Protein AF-A0A2W1BWD1-F1 (afdb_monomer_lite)

Secondary structure (DSSP, 8-state):
--------S--TT---SS---GGGHHHHHHHHHHHHHHHHHHHHHHHHHHHSEETTTTEEPSSSEEEEE-TTS-EEEEETTTTTS-TT-------------PPPPP-

Sequence (107 aa):
MPYQRKIPDNSKVRRQLFPQDSTEKQANKDNMTNVLQELIANDRQRSIENWNFDTVKEIPVKGDWEWSKTDEGKWIGINSKKSNEQENEKTPVQLYSKVHVGMPSFT

Radius of gyration: 25.42 Å; chains: 1; bounding box: 41×59×70 Å

InterPro domains:
  IPR003175 Cyclin-dependent kinase inhibitor domain [PF02234] (28-69)
  IPR044898 Cyclin-dependent kinase inhibitor domain superfamily [G3DSA:4.10.365.10] (9-95)

pLDDT: mean 72.87, std 18.37, range [36.31, 92.94]

Structure (mmCIF, N/CA/C/O backbone):
data_AF-A0A2W1BWD1-F1
#
_entry.id   AF-A0A2W1BWD1-F1
#
loop_
_atom_site.group_PDB
_atom_site.id
_atom_site.type_symbol
_atom_site.label_atom_id
_atom_site.label_alt_id
_atom_site.label_comp_id
_atom_site.label_asym_id
_atom_site.label_entity_id
_atom_site.label_seq_id
_atom_site.pdbx_PDB_ins_code
_atom_site.Cartn_x
_atom_site.Cartn_y
_atom_site.Cartn_z
_atom_site.occupancy
_atom_site.B_iso_or_equiv
_atom_site.auth_seq_id
_atom_site.auth_comp_id
_atom_site.auth_asym_id
_atom_site.auth_atom_id
_atom_site.pdbx_PDB_model_num
ATOM 1 N N . MET A 1 1 ? -8.571 16.000 -38.750 1.00 54.12 1 MET A N 1
ATOM 2 C CA . MET A 1 1 ? -7.268 15.300 -38.797 1.00 54.12 1 MET A CA 1
ATOM 3 C C . MET A 1 1 ? -6.558 15.514 -37.464 1.00 54.12 1 MET A C 1
ATOM 5 O O . MET A 1 1 ? -6.242 16.662 -37.172 1.00 54.12 1 MET A O 1
ATOM 9 N N . PRO A 1 2 ? -6.382 14.493 -36.607 1.00 61.94 2 PRO A N 1
ATOM 10 C CA . PRO A 1 2 ? -5.679 14.669 -35.338 1.00 61.94 2 PRO A CA 1
ATOM 11 C C . PRO A 1 2 ? -4.169 14.814 -35.579 1.00 61.94 2 PRO A C 1
ATOM 13 O O . PRO A 1 2 ? -3.552 13.985 -36.245 1.00 61.94 2 PRO A O 1
ATOM 16 N N . TYR A 1 3 ? -3.570 15.878 -35.043 1.00 62.50 3 TYR A N 1
ATOM 17 C CA . TYR A 1 3 ? -2.122 16.088 -35.067 1.00 62.50 3 TYR A CA 1
ATOM 18 C C . TYR A 1 3 ? -1.435 15.073 -34.144 1.00 62.50 3 TYR A C 1
ATOM 20 O O . TYR A 1 3 ? -1.544 15.160 -32.923 1.00 62.50 3 TYR A O 1
ATOM 28 N N . GLN A 1 4 ? -0.689 14.128 -34.714 1.00 66.25 4 GLN A N 1
ATOM 29 C CA . GLN A 1 4 ? 0.235 13.295 -33.948 1.00 66.25 4 GLN A CA 1
ATOM 30 C C . GLN A 1 4 ? 1.575 14.028 -33.816 1.00 66.25 4 GLN A C 1
ATOM 32 O O . GLN A 1 4 ? 2.274 14.245 -34.808 1.00 66.25 4 GLN A O 1
ATOM 37 N N . ARG A 1 5 ? 1.959 14.413 -32.590 1.00 64.75 5 ARG A N 1
ATOM 38 C CA . ARG A 1 5 ? 3.329 14.873 -32.319 1.00 64.75 5 ARG A CA 1
ATOM 39 C C . ARG A 1 5 ? 4.282 13.698 -32.537 1.00 64.75 5 ARG A C 1
ATOM 41 O O . ARG A 1 5 ? 4.329 12.786 -31.716 1.00 64.75 5 ARG A O 1
ATOM 48 N N . LYS A 1 6 ? 5.055 13.736 -33.623 1.00 67.88 6 LYS A N 1
ATOM 49 C CA . LYS A 1 6 ? 6.198 12.839 -33.814 1.00 67.88 6 LYS A CA 1
ATOM 50 C C . LYS A 1 6 ? 7.286 13.267 -32.834 1.00 67.88 6 LYS A C 1
ATOM 52 O O . LYS A 1 6 ? 7.898 14.319 -33.006 1.00 67.88 6 LYS A O 1
ATOM 57 N N . ILE A 1 7 ? 7.457 12.504 -31.759 1.00 67.69 7 ILE A N 1
ATOM 58 C CA . ILE A 1 7 ? 8.560 12.718 -30.823 1.00 67.69 7 ILE A CA 1
ATOM 59 C C . ILE A 1 7 ? 9.849 12.362 -31.580 1.00 67.69 7 ILE A C 1
ATOM 61 O O . ILE A 1 7 ? 9.913 11.261 -32.119 1.00 67.69 7 ILE A O 1
ATOM 65 N N . PRO A 1 8 ? 10.848 13.257 -31.660 1.00 69.50 8 PRO A N 1
ATOM 66 C CA . PRO A 1 8 ? 12.109 12.951 -32.324 1.00 69.50 8 PRO A CA 1
ATOM 67 C C . PRO A 1 8 ? 12.827 11.806 -31.604 1.00 69.50 8 PRO A C 1
ATOM 69 O O . PRO A 1 8 ? 12.950 11.840 -30.376 1.00 69.50 8 PRO A O 1
ATOM 72 N N . ASP A 1 9 ? 13.343 10.837 -32.360 1.00 67.50 9 ASP A N 1
ATOM 73 C CA . ASP A 1 9 ? 14.019 9.652 -31.809 1.00 67.50 9 ASP A CA 1
ATOM 74 C C . ASP A 1 9 ? 15.275 10.001 -30.992 1.00 67.50 9 ASP A C 1
ATOM 76 O O . ASP A 1 9 ? 15.675 9.252 -30.106 1.00 67.50 9 ASP A O 1
ATOM 80 N N . ASN A 1 10 ? 15.868 11.176 -31.229 1.00 68.50 10 ASN A N 1
ATOM 81 C CA . ASN A 1 10 ? 17.138 11.597 -30.639 1.00 68.50 10 ASN A CA 1
ATOM 82 C C . ASN A 1 10 ? 16.969 12.745 -29.622 1.00 68.50 10 ASN A C 1
ATOM 84 O O . ASN A 1 10 ? 17.497 13.848 -29.780 1.00 68.50 10 ASN A O 1
ATOM 88 N N . SER A 1 11 ? 16.164 12.512 -28.582 1.00 75.06 11 SER A N 1
ATOM 89 C CA . SER A 1 11 ? 15.988 13.474 -27.487 1.00 75.06 11 SER A CA 1
ATOM 90 C C . SER A 1 11 ? 17.168 13.409 -26.517 1.00 75.06 11 SER A C 1
ATOM 92 O O . SER A 1 11 ? 17.374 12.389 -25.864 1.00 75.06 11 SER A O 1
ATOM 94 N N . LYS A 1 12 ? 17.882 14.533 -26.332 1.00 75.56 12 LYS A N 1
ATOM 95 C CA . LYS A 1 12 ? 18.996 14.670 -25.365 1.00 75.56 12 LYS A CA 1
ATOM 96 C C . LYS A 1 12 ? 18.629 14.272 -23.925 1.00 75.56 12 LYS A C 1
ATOM 98 O O . LYS A 1 12 ? 19.518 14.016 -23.118 1.00 75.56 12 LYS A O 1
ATOM 103 N N . VAL A 1 13 ? 17.335 14.244 -23.599 1.00 80.69 13 VAL A N 1
ATOM 104 C CA . VAL A 1 13 ? 16.814 13.982 -22.249 1.00 80.69 13 VAL A CA 1
ATOM 105 C C . VAL A 1 13 ? 16.351 12.528 -22.080 1.00 80.69 13 VAL A C 1
ATOM 107 O O . VAL A 1 13 ? 16.328 12.016 -20.965 1.00 80.69 13 VAL A O 1
ATOM 110 N N . ARG A 1 14 ? 16.020 11.820 -23.168 1.00 79.25 14 ARG A N 1
ATOM 111 C CA . ARG A 1 14 ? 15.596 10.411 -23.123 1.00 79.25 14 ARG A CA 1
ATOM 112 C C . ARG A 1 14 ? 16.807 9.486 -23.190 1.00 79.25 14 ARG A C 1
ATOM 114 O O . ARG A 1 14 ? 17.100 8.911 -24.231 1.00 79.25 14 ARG A O 1
ATOM 121 N N . ARG A 1 15 ? 17.502 9.339 -22.064 1.00 79.12 15 ARG A N 1
ATOM 122 C CA . ARG A 1 15 ? 18.641 8.423 -21.929 1.00 79.12 15 ARG A CA 1
ATOM 123 C C . ARG A 1 15 ? 18.488 7.526 -20.708 1.00 79.12 15 ARG A C 1
ATOM 125 O O . ARG A 1 15 ? 18.067 7.984 -19.649 1.00 79.12 15 ARG A O 1
ATOM 132 N N . GLN A 1 16 ? 18.862 6.261 -20.854 1.00 79.88 16 GLN A N 1
ATOM 133 C CA . GLN A 1 16 ? 19.048 5.358 -19.724 1.00 79.88 16 GLN A CA 1
ATOM 134 C C . GLN A 1 16 ? 20.358 5.741 -19.025 1.00 79.88 16 GLN A C 1
ATOM 136 O O . GLN A 1 16 ? 21.408 5.762 -19.660 1.00 79.88 16 GLN A O 1
ATOM 141 N N . LEU A 1 17 ? 20.289 6.094 -17.738 1.00 85.38 17 LEU A N 1
ATOM 142 C CA . LEU A 1 17 ? 21.469 6.527 -16.976 1.00 85.38 17 LEU A CA 1
ATOM 143 C C . LEU A 1 17 ? 22.391 5.356 -16.616 1.00 85.38 17 LEU A C 1
ATOM 145 O O . LEU A 1 17 ? 23.603 5.527 -16.577 1.00 85.38 17 LEU A O 1
ATOM 149 N N . PHE A 1 18 ? 21.810 4.174 -16.402 1.00 84.00 18 PHE A N 1
ATOM 150 C CA . PHE A 1 18 ? 22.523 2.953 -16.035 1.00 84.00 18 PHE A CA 1
ATOM 151 C C . PHE A 1 18 ? 22.161 1.849 -17.032 1.00 84.00 18 PHE A C 1
ATOM 153 O O . PHE A 1 18 ? 21.030 1.354 -16.976 1.00 84.00 18 PHE A O 1
ATOM 16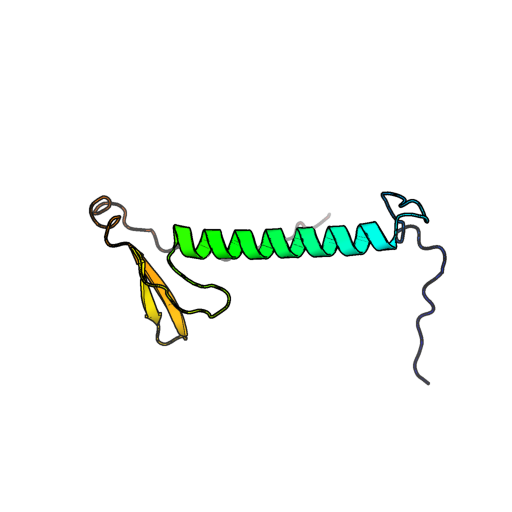0 N N . PRO A 1 19 ? 23.044 1.522 -17.995 1.00 77.75 19 PRO A N 1
ATOM 161 C CA . PRO A 1 19 ? 22.806 0.466 -18.975 1.00 77.75 19 PRO A CA 1
ATOM 162 C C . PRO A 1 19 ? 22.519 -0.869 -18.282 1.00 77.75 19 PRO A C 1
ATOM 164 O O . PRO A 1 19 ? 23.136 -1.180 -17.270 1.00 77.75 19 PRO A O 1
ATOM 167 N N . GLN A 1 20 ? 21.581 -1.645 -18.824 1.00 75.31 20 GLN A N 1
ATOM 168 C CA . GLN A 1 20 ? 21.342 -3.018 -18.377 1.00 75.31 20 GLN A CA 1
ATOM 169 C C . GLN A 1 20 ? 21.780 -3.995 -19.457 1.00 75.31 20 GLN A C 1
ATOM 171 O O . GLN A 1 20 ? 21.390 -3.841 -20.623 1.00 75.31 20 GLN A O 1
ATOM 176 N N . ASP A 1 21 ? 22.529 -5.017 -19.053 1.00 76.88 21 ASP A N 1
ATOM 177 C CA . ASP A 1 21 ? 22.955 -6.086 -19.943 1.00 76.88 21 ASP A CA 1
ATOM 178 C C . ASP A 1 21 ? 21.745 -6.865 -20.468 1.00 76.88 21 ASP A C 1
ATOM 180 O O . ASP A 1 21 ? 20.782 -7.166 -19.756 1.00 76.88 21 ASP A O 1
ATOM 184 N N . SER A 1 22 ? 21.752 -7.133 -21.776 1.00 65.31 22 SER A N 1
ATOM 185 C CA . SER A 1 22 ? 20.581 -7.663 -22.490 1.00 65.31 22 SER A CA 1
ATOM 186 C C . SER A 1 22 ? 20.136 -9.045 -22.004 1.00 65.31 22 SER A C 1
ATOM 188 O O . SER A 1 22 ? 18.945 -9.348 -22.055 1.00 65.31 22 SER A O 1
ATOM 190 N N . THR A 1 23 ? 21.072 -9.829 -21.473 1.00 65.50 23 THR A N 1
ATOM 191 C CA . THR A 1 23 ? 20.877 -11.159 -20.889 1.00 65.50 23 THR A CA 1
ATOM 192 C C . THR A 1 23 ? 20.107 -11.136 -19.568 1.00 65.50 23 THR A C 1
ATOM 194 O O . THR A 1 23 ? 19.502 -12.140 -19.211 1.00 65.50 23 THR A O 1
ATOM 197 N N . GLU A 1 24 ? 20.053 -9.997 -18.871 1.00 65.25 24 GLU A N 1
ATOM 198 C CA . GLU A 1 24 ? 19.472 -9.895 -17.525 1.00 65.25 24 GLU A CA 1
ATOM 199 C C . GLU A 1 24 ? 18.181 -9.070 -17.473 1.00 65.25 24 GLU A C 1
ATOM 201 O O . GLU A 1 24 ? 17.586 -8.906 -16.412 1.00 65.25 24 GLU A O 1
ATOM 206 N N . LYS A 1 25 ? 17.706 -8.534 -18.604 1.00 68.69 25 LYS A N 1
ATOM 207 C CA . LYS A 1 25 ? 16.577 -7.584 -18.619 1.00 68.69 25 LYS A CA 1
ATOM 208 C C . LYS A 1 25 ? 15.289 -8.140 -18.017 1.00 68.69 25 LYS A C 1
ATOM 210 O O . LYS A 1 25 ? 14.550 -7.384 -17.393 1.00 68.69 25 LYS A O 1
ATOM 215 N N . GLN A 1 26 ? 14.989 -9.420 -18.238 1.00 69.94 26 GLN A N 1
ATOM 216 C CA . GLN A 1 26 ? 13.773 -10.030 -17.697 1.00 69.94 26 GLN A CA 1
ATOM 217 C C . GLN A 1 26 ? 13.938 -10.359 -16.209 1.00 69.94 26 GLN A C 1
ATOM 219 O O . GLN A 1 26 ? 13.122 -9.925 -15.404 1.00 69.94 26 GLN A O 1
ATOM 224 N N . ALA A 1 27 ? 15.054 -10.992 -15.834 1.00 69.25 27 ALA A N 1
ATOM 225 C CA . ALA A 1 27 ? 15.378 -11.283 -14.439 1.00 69.25 27 ALA A CA 1
ATOM 226 C C . ALA A 1 27 ? 15.427 -10.011 -13.574 1.00 69.25 27 ALA A C 1
ATOM 228 O O . ALA A 1 27 ? 14.875 -9.990 -12.481 1.00 69.25 27 ALA A O 1
ATOM 229 N N . ASN A 1 28 ? 15.999 -8.913 -14.078 1.00 75.19 28 ASN A N 1
ATOM 230 C CA . ASN A 1 28 ? 16.034 -7.634 -13.368 1.00 75.19 28 ASN A CA 1
ATOM 231 C C . ASN A 1 28 ? 14.642 -7.028 -13.156 1.00 75.19 28 ASN A C 1
ATOM 233 O O . ASN A 1 28 ? 14.387 -6.452 -12.100 1.00 75.19 28 ASN A O 1
ATOM 237 N N . LYS A 1 29 ? 13.728 -7.154 -14.126 1.00 76.50 29 LYS A N 1
ATOM 238 C CA . LYS A 1 29 ? 12.343 -6.684 -13.963 1.00 76.50 29 LYS A CA 1
ATOM 239 C C . LYS A 1 29 ? 11.598 -7.492 -12.909 1.00 76.50 29 LYS A C 1
ATOM 241 O O . LYS A 1 29 ? 10.924 -6.902 -12.064 1.00 76.50 29 LYS A O 1
ATOM 246 N N . ASP A 1 30 ? 11.738 -8.811 -12.954 1.00 74.31 30 ASP A N 1
ATOM 247 C CA . ASP A 1 30 ? 11.047 -9.710 -12.032 1.00 74.31 30 ASP A CA 1
ATOM 248 C C . ASP A 1 30 ? 11.603 -9.536 -10.608 1.00 74.31 30 ASP A C 1
ATOM 250 O O . ASP A 1 30 ? 10.841 -9.316 -9.667 1.00 74.31 30 ASP A O 1
ATOM 254 N N . ASN A 1 31 ? 12.930 -9.465 -10.460 1.00 84.00 31 ASN A N 1
ATOM 255 C CA . ASN A 1 31 ? 13.593 -9.190 -9.183 1.00 84.00 31 ASN A CA 1
ATOM 256 C C . ASN A 1 31 ? 13.195 -7.827 -8.607 1.00 84.00 31 ASN A C 1
ATOM 258 O O . ASN A 1 31 ? 12.869 -7.732 -7.428 1.00 84.00 31 ASN A O 1
ATOM 262 N N . MET A 1 32 ? 13.175 -6.773 -9.428 1.00 87.69 32 MET A N 1
ATOM 263 C CA . MET A 1 32 ? 12.755 -5.444 -8.976 1.00 87.69 32 MET A CA 1
ATOM 264 C C . MET A 1 32 ? 11.294 -5.444 -8.518 1.00 87.69 32 MET A C 1
ATOM 266 O O . MET A 1 32 ? 10.970 -4.832 -7.505 1.00 87.69 32 MET A O 1
ATOM 270 N N . THR A 1 33 ? 10.417 -6.146 -9.237 1.00 88.88 33 THR A N 1
ATOM 271 C CA . THR A 1 33 ? 9.003 -6.265 -8.859 1.00 88.88 33 THR A CA 1
ATOM 272 C C . THR A 1 33 ? 8.859 -6.960 -7.509 1.00 88.88 33 THR A C 1
ATOM 274 O O . THR A 1 33 ? 8.143 -6.456 -6.645 1.00 88.88 33 THR A O 1
ATOM 277 N N . ASN A 1 34 ? 9.589 -8.055 -7.295 1.00 90.75 34 ASN A N 1
ATOM 278 C CA . ASN A 1 34 ? 9.585 -8.785 -6.029 1.00 90.75 34 ASN A CA 1
ATOM 279 C C . ASN A 1 34 ? 10.091 -7.911 -4.872 1.00 90.75 34 ASN A C 1
ATOM 281 O O . ASN A 1 34 ? 9.414 -7.793 -3.855 1.00 90.75 34 ASN A O 1
ATOM 285 N N . VAL A 1 35 ? 11.216 -7.211 -5.055 1.00 92.31 35 VAL A N 1
ATOM 286 C CA . VAL A 1 35 ? 11.763 -6.299 -4.034 1.00 92.31 35 VAL A CA 1
ATOM 287 C C . VAL A 1 35 ? 10.763 -5.194 -3.685 1.00 92.31 35 VAL A C 1
ATOM 289 O O . VAL A 1 35 ? 10.563 -4.886 -2.512 1.00 92.31 35 VAL A O 1
ATOM 292 N N . LEU A 1 36 ? 10.096 -4.600 -4.678 1.00 92.94 36 LEU A N 1
ATOM 293 C CA . LEU A 1 36 ? 9.085 -3.571 -4.425 1.00 92.94 36 LEU A CA 1
ATOM 294 C C . LEU A 1 36 ? 7.884 -4.123 -3.647 1.00 92.94 36 LEU A C 1
ATOM 296 O O . LEU A 1 36 ? 7.390 -3.454 -2.741 1.00 92.94 36 LEU A O 1
ATOM 300 N N . GLN A 1 37 ? 7.431 -5.337 -3.964 1.00 92.56 37 GLN A N 1
ATOM 301 C CA . GLN A 1 37 ? 6.352 -5.991 -3.222 1.00 92.56 37 GLN A CA 1
ATOM 302 C C . GLN A 1 37 ? 6.743 -6.256 -1.765 1.00 92.56 37 GLN A C 1
ATOM 304 O O . GLN A 1 37 ? 5.949 -5.977 -0.867 1.00 92.56 37 GLN A O 1
ATOM 309 N N . GLU A 1 38 ? 7.965 -6.728 -1.519 1.00 92.88 38 GLU A N 1
ATOM 310 C CA . GLU A 1 38 ? 8.480 -6.938 -0.163 1.00 92.88 38 GLU A CA 1
ATOM 311 C C . GLU A 1 38 ? 8.563 -5.631 0.628 1.00 92.88 38 GLU A C 1
ATOM 313 O O . GLU A 1 38 ? 8.170 -5.587 1.793 1.00 92.88 38 GLU A O 1
ATOM 318 N N . LEU A 1 39 ? 9.021 -4.543 0.003 1.00 92.88 39 LEU A N 1
ATOM 319 C CA . LEU A 1 39 ? 9.069 -3.229 0.647 1.00 92.88 39 LEU A CA 1
ATOM 320 C C . LEU A 1 39 ? 7.672 -2.739 1.043 1.00 92.88 39 LEU A C 1
ATOM 322 O O . LEU A 1 39 ? 7.493 -2.267 2.163 1.00 92.88 39 LEU A O 1
ATOM 326 N N . ILE A 1 40 ? 6.681 -2.897 0.162 1.00 89.88 40 ILE A N 1
ATOM 327 C CA . ILE A 1 40 ? 5.287 -2.522 0.445 1.00 89.88 40 ILE A CA 1
ATOM 328 C C . ILE A 1 40 ? 4.714 -3.377 1.583 1.00 89.88 40 ILE A C 1
ATOM 330 O O . ILE A 1 40 ? 4.059 -2.855 2.486 1.00 89.88 40 ILE A O 1
ATOM 334 N N . ALA A 1 41 ? 4.962 -4.689 1.561 1.00 90.19 41 ALA A N 1
ATOM 335 C CA . ALA A 1 41 ? 4.495 -5.596 2.604 1.00 90.19 41 ALA A CA 1
ATOM 336 C C . ALA A 1 41 ? 5.121 -5.262 3.967 1.00 90.19 41 ALA A C 1
ATOM 338 O O . ALA A 1 41 ? 4.409 -5.189 4.969 1.00 90.19 41 ALA A O 1
ATOM 339 N N . ASN A 1 42 ? 6.426 -4.987 3.991 1.00 92.06 42 ASN A N 1
ATOM 340 C CA . ASN A 1 42 ? 7.142 -4.575 5.194 1.00 92.06 42 ASN A CA 1
ATOM 341 C C . ASN A 1 42 ? 6.627 -3.244 5.746 1.00 92.06 42 ASN A C 1
ATOM 343 O O . ASN A 1 42 ? 6.477 -3.105 6.958 1.00 92.06 42 ASN A O 1
ATOM 347 N N . ASP A 1 43 ? 6.341 -2.268 4.884 1.00 89.75 43 ASP A N 1
ATOM 348 C CA . ASP A 1 43 ? 5.806 -0.976 5.317 1.00 89.75 43 ASP A CA 1
ATOM 349 C C . ASP A 1 43 ? 4.417 -1.123 5.952 1.00 89.75 43 ASP A C 1
ATOM 351 O O . ASP A 1 43 ? 4.153 -0.595 7.034 1.00 89.75 43 ASP A O 1
ATOM 355 N N . ARG A 1 44 ? 3.557 -1.953 5.350 1.00 89.00 44 ARG A N 1
ATOM 356 C CA . ARG A 1 44 ? 2.260 -2.313 5.935 1.00 89.00 44 ARG A CA 1
ATOM 357 C C . ARG A 1 44 ? 2.410 -3.016 7.282 1.00 89.00 44 ARG A C 1
ATOM 359 O O . ARG A 1 44 ? 1.647 -2.758 8.207 1.00 89.00 44 ARG A O 1
ATOM 366 N N . GLN A 1 45 ? 3.367 -3.927 7.405 1.00 90.19 45 GLN A N 1
ATOM 367 C CA . GLN A 1 45 ? 3.580 -4.619 8.667 1.00 90.19 45 GLN A CA 1
ATOM 368 C C . GLN A 1 45 ? 4.046 -3.644 9.756 1.00 90.19 45 GLN A C 1
ATOM 370 O O . GLN A 1 45 ? 3.504 -3.657 10.859 1.00 90.19 45 GLN A O 1
ATOM 375 N N . ARG A 1 46 ? 4.951 -2.718 9.422 1.00 91.06 46 ARG A N 1
ATOM 376 C CA . ARG A 1 46 ? 5.398 -1.659 10.337 1.00 91.06 46 ARG A CA 1
ATOM 377 C C . ARG A 1 46 ? 4.273 -0.718 10.755 1.00 91.06 46 ARG A C 1
ATOM 379 O O . ARG A 1 46 ? 4.245 -0.302 11.911 1.00 91.06 46 ARG A O 1
ATOM 386 N N . SER A 1 47 ? 3.356 -0.360 9.856 1.00 87.12 47 SER A N 1
ATOM 387 C CA . SER A 1 47 ? 2.220 0.499 10.217 1.00 87.12 47 SER A CA 1
ATOM 388 C C . SER A 1 47 ? 1.281 -0.199 11.206 1.00 87.12 47 SER A C 1
ATOM 390 O O . SER A 1 47 ? 0.881 0.401 12.206 1.00 87.12 47 SER A O 1
ATOM 392 N N . ILE A 1 48 ? 1.015 -1.492 11.004 1.00 89.75 48 ILE A N 1
ATOM 393 C CA . ILE A 1 48 ? 0.220 -2.304 11.932 1.00 89.75 48 ILE A CA 1
ATOM 394 C C . ILE A 1 48 ? 0.942 -2.478 13.275 1.00 89.75 48 ILE A C 1
ATOM 396 O O . ILE A 1 48 ? 0.311 -2.345 14.321 1.00 89.75 48 ILE A O 1
ATOM 400 N N . GLU A 1 49 ? 2.246 -2.748 13.274 1.00 89.69 49 GLU A N 1
ATOM 401 C CA . GLU A 1 49 ? 3.031 -2.929 14.502 1.00 89.69 49 GLU A CA 1
ATOM 402 C C . GLU A 1 49 ? 3.109 -1.643 15.328 1.00 89.69 49 GLU A C 1
ATOM 404 O O . GLU A 1 49 ? 2.896 -1.669 16.539 1.00 89.69 49 GLU A O 1
ATOM 409 N N . ASN A 1 50 ? 3.364 -0.506 14.681 1.00 89.62 50 ASN A N 1
ATOM 410 C CA . ASN A 1 50 ? 3.545 0.753 15.391 1.00 89.62 50 ASN A CA 1
ATOM 411 C C . ASN A 1 50 ? 2.211 1.341 15.869 1.00 89.62 50 ASN A C 1
ATOM 413 O O . ASN A 1 50 ? 2.147 1.943 16.947 1.00 89.62 50 ASN A O 1
ATOM 417 N N . TRP A 1 51 ? 1.186 1.297 15.013 1.00 90.06 51 TRP A N 1
ATOM 418 C CA . TRP A 1 51 ? -0.028 2.109 15.160 1.00 90.06 51 TRP A CA 1
ATOM 419 C C . TRP A 1 51 ? -1.309 1.278 15.260 1.00 90.06 51 TRP A C 1
ATOM 421 O O . TRP A 1 51 ? -2.392 1.839 15.416 1.00 90.06 51 TRP A O 1
ATOM 431 N N . ASN A 1 52 ? -1.210 -0.048 15.150 1.00 92.56 52 ASN A N 1
ATOM 432 C CA . ASN A 1 52 ? -2.354 -0.957 15.129 1.00 92.56 52 ASN A CA 1
ATOM 433 C C . ASN A 1 52 ? -3.415 -0.527 14.105 1.00 92.56 52 ASN A C 1
ATOM 435 O O . ASN A 1 52 ? -4.607 -0.604 14.371 1.00 92.56 52 ASN A O 1
ATOM 439 N N . PHE A 1 53 ? -2.992 -0.053 12.932 1.00 91.44 53 PHE A N 1
ATOM 440 C CA . PHE A 1 53 ? -3.890 0.393 11.870 1.00 91.44 53 PHE A CA 1
ATOM 441 C C . PHE A 1 53 ? -3.505 -0.258 10.542 1.00 91.44 53 PHE A C 1
ATOM 443 O O . PHE A 1 53 ? -2.357 -0.157 10.111 1.00 91.44 53 PHE A O 1
ATOM 450 N N . ASP A 1 54 ? -4.458 -0.926 9.887 1.00 88.94 54 ASP A N 1
ATOM 451 C CA . ASP A 1 54 ? -4.239 -1.520 8.568 1.00 88.94 54 ASP A CA 1
ATOM 452 C C . ASP A 1 54 ? -4.541 -0.480 7.488 1.00 88.94 54 ASP A C 1
ATOM 454 O O . ASP A 1 54 ? -5.699 -0.226 7.149 1.00 88.94 54 ASP A O 1
ATOM 458 N N . THR A 1 55 ? -3.487 0.105 6.925 1.00 87.44 55 THR A N 1
ATOM 459 C CA . THR A 1 55 ? -3.581 1.143 5.889 1.00 87.44 55 THR A CA 1
ATOM 460 C C . THR A 1 55 ? -4.196 0.645 4.582 1.00 87.44 55 THR A C 1
ATOM 462 O O . THR A 1 55 ? -4.699 1.455 3.815 1.00 87.44 55 THR A O 1
ATOM 465 N N . VAL A 1 56 ? -4.201 -0.668 4.321 1.00 87.62 56 VAL A N 1
ATOM 466 C CA . VAL A 1 56 ? -4.780 -1.230 3.086 1.00 87.62 56 VAL A CA 1
ATOM 467 C C . VAL A 1 56 ? -6.294 -1.346 3.183 1.00 87.62 56 VAL A C 1
ATOM 469 O O . VAL A 1 56 ? -7.003 -1.105 2.211 1.00 87.62 56 VAL A O 1
ATOM 472 N N . LYS A 1 57 ? -6.794 -1.759 4.348 1.00 87.81 57 LYS A N 1
ATOM 473 C CA . LYS A 1 57 ? -8.236 -1.874 4.588 1.00 87.81 57 LYS A CA 1
ATOM 474 C C . LYS A 1 57 ? -8.840 -0.577 5.117 1.00 87.81 57 LYS A C 1
ATOM 476 O O . LYS A 1 57 ? -10.058 -0.467 5.129 1.00 87.81 57 LYS A O 1
ATOM 481 N N . GLU A 1 58 ? -7.996 0.359 5.551 1.00 87.50 58 GLU A N 1
ATOM 482 C CA . GLU A 1 58 ? -8.363 1.587 6.263 1.00 87.50 58 GLU A CA 1
ATOM 483 C C . GLU A 1 58 ? -9.193 1.306 7.524 1.00 87.50 58 GLU A C 1
ATOM 485 O O . GLU A 1 58 ? -10.184 1.984 7.811 1.00 87.50 58 GLU A O 1
ATOM 490 N N . ILE A 1 59 ? -8.799 0.271 8.272 1.00 88.38 59 ILE A N 1
ATOM 491 C CA . ILE A 1 59 ? -9.505 -0.192 9.471 1.00 88.38 59 ILE A CA 1
ATOM 492 C C . ILE A 1 59 ? -8.502 -0.326 10.623 1.00 88.38 59 ILE A C 1
ATOM 494 O O . ILE A 1 59 ? -7.398 -0.848 10.424 1.00 88.38 59 ILE A O 1
ATOM 498 N N . PRO A 1 60 ? -8.880 0.089 11.842 1.00 91.12 60 PRO A N 1
ATOM 499 C CA . PRO A 1 60 ? -8.070 -0.164 13.019 1.00 91.12 60 PRO A CA 1
ATOM 500 C C . PRO A 1 60 ? -8.019 -1.647 13.389 1.00 91.12 60 PRO A C 1
ATOM 502 O O . PRO A 1 60 ? -8.996 -2.390 13.300 1.00 91.12 60 PRO A O 1
ATOM 505 N N . VAL A 1 61 ? -6.852 -2.067 13.846 1.00 89.06 61 VAL A N 1
ATOM 506 C CA . VAL A 1 61 ? -6.558 -3.396 14.368 1.00 89.06 61 VAL A CA 1
ATOM 507 C C . VAL A 1 61 ? -6.507 -3.306 15.891 1.00 89.06 61 VAL A C 1
ATOM 509 O O . VAL A 1 61 ? -6.243 -2.255 16.469 1.00 89.06 61 VAL A O 1
ATOM 512 N N . LYS A 1 62 ? -6.770 -4.420 16.572 1.00 86.38 62 LYS A N 1
ATOM 513 C CA . LYS A 1 62 ? -6.677 -4.480 18.031 1.00 86.38 62 LYS A CA 1
ATOM 514 C C . LYS A 1 62 ? -5.245 -4.175 18.490 1.00 86.38 62 LYS A C 1
ATOM 516 O O . LYS A 1 62 ? -4.315 -4.858 18.064 1.00 86.38 62 LYS A O 1
ATOM 521 N N . GLY A 1 63 ? -5.090 -3.214 19.397 1.00 86.31 63 GLY A N 1
ATOM 522 C CA . GLY A 1 63 ? -3.808 -2.904 20.020 1.00 86.31 63 GLY A CA 1
ATOM 523 C C . GLY A 1 63 ? -3.863 -1.687 20.936 1.00 86.31 63 GLY A C 1
ATOM 524 O O . GLY A 1 63 ? -4.888 -1.441 21.563 1.00 86.31 63 GLY A O 1
ATOM 525 N N . ASP A 1 64 ? -2.744 -0.971 21.029 1.00 86.44 64 ASP A N 1
ATOM 526 C CA . ASP A 1 64 ? -2.528 0.111 21.999 1.00 86.44 64 ASP A CA 1
ATOM 527 C C . ASP A 1 64 ? -3.118 1.458 21.558 1.00 86.44 64 ASP A C 1
ATOM 529 O O . ASP A 1 64 ? -3.311 2.352 22.383 1.00 86.44 64 ASP A O 1
ATOM 533 N N . TRP A 1 65 ? -3.371 1.618 20.259 1.00 88.75 65 TRP A N 1
ATOM 534 C CA . TRP A 1 65 ? -4.027 2.795 19.704 1.00 88.75 65 TRP A CA 1
ATOM 535 C C . TRP A 1 65 ? -5.529 2.562 19.580 1.00 88.75 65 TRP A C 1
ATOM 537 O O . TRP A 1 65 ? -5.976 1.629 18.910 1.00 88.75 65 TRP A O 1
ATOM 547 N N . GLU A 1 66 ? -6.310 3.455 20.176 1.00 89.56 66 GLU A N 1
ATOM 548 C CA . GLU A 1 66 ? -7.752 3.522 19.983 1.00 89.56 66 GLU A CA 1
ATOM 549 C C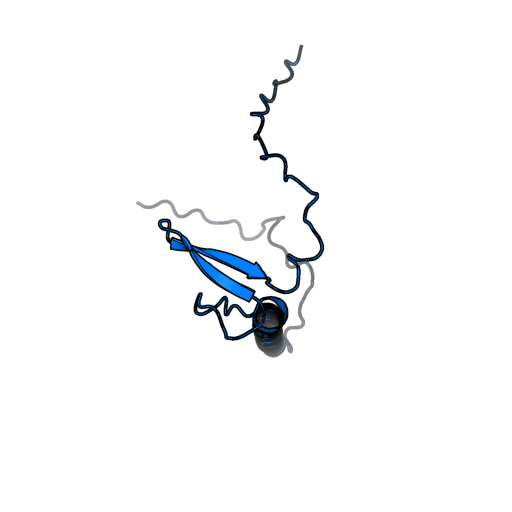 . GLU A 1 66 ? -8.064 4.490 18.845 1.00 89.56 66 GLU A C 1
ATOM 551 O O . GLU A 1 66 ? -7.734 5.675 18.900 1.00 89.56 66 GLU A O 1
ATOM 556 N N . TRP A 1 67 ? -8.697 3.982 17.792 1.00 90.19 67 TRP A N 1
ATOM 557 C CA . TRP A 1 67 ? -9.015 4.757 16.599 1.00 90.19 67 TRP A CA 1
ATOM 558 C C . TRP A 1 67 ? -10.505 5.074 16.535 1.00 90.19 67 TRP A C 1
ATOM 560 O O . TRP A 1 67 ? -11.345 4.180 16.621 1.00 90.19 67 TRP A O 1
ATOM 570 N N . SER A 1 68 ? -10.826 6.346 16.320 1.00 88.19 68 SER A N 1
ATOM 571 C CA . SER A 1 68 ? -12.190 6.845 16.137 1.00 88.19 68 SER A CA 1
ATOM 572 C C . SER A 1 68 ? -12.332 7.538 14.788 1.00 88.19 68 SER A C 1
ATOM 574 O O . SER A 1 68 ? -11.396 8.178 14.307 1.00 88.19 68 SER A O 1
ATOM 576 N N . LYS A 1 69 ? -13.506 7.413 14.165 1.00 90.88 69 LYS A N 1
ATOM 577 C CA . LYS A 1 69 ? -13.805 8.051 12.881 1.00 90.88 69 LYS A CA 1
ATOM 578 C C . LYS A 1 69 ? -14.534 9.373 13.116 1.00 90.88 69 LYS A C 1
ATOM 580 O O . LYS A 1 69 ? -15.503 9.410 13.866 1.00 90.88 69 LYS A O 1
ATOM 585 N N . THR A 1 70 ? -14.062 10.447 12.497 1.00 86.69 70 THR A N 1
ATOM 586 C CA . THR A 1 70 ? -14.714 11.764 12.510 1.00 86.69 70 THR A CA 1
ATOM 587 C C . THR A 1 70 ? -15.893 11.790 11.536 1.00 86.69 70 THR A C 1
ATOM 589 O O . THR A 1 70 ? -15.940 10.994 10.597 1.00 86.69 70 THR A O 1
ATOM 592 N N . ASP A 1 71 ? -16.791 12.764 11.694 1.00 84.44 71 ASP A N 1
ATOM 593 C CA . ASP A 1 71 ? -17.918 13.021 10.783 1.00 84.44 71 ASP A CA 1
ATOM 594 C C . ASP A 1 71 ? -17.473 13.245 9.323 1.00 84.44 71 ASP A C 1
ATOM 596 O O . ASP A 1 71 ? -18.182 12.893 8.384 1.00 84.44 71 ASP A O 1
ATOM 600 N N . GLU A 1 72 ? -16.252 13.752 9.114 1.00 85.56 72 GLU A N 1
ATOM 601 C CA . GLU A 1 72 ? -15.623 13.916 7.792 1.00 85.56 72 GLU A CA 1
ATOM 602 C C . GLU A 1 72 ? -15.031 12.613 7.215 1.00 85.56 72 GLU A C 1
ATOM 604 O O . GLU A 1 72 ? -14.374 12.625 6.175 1.00 85.56 72 GLU A O 1
ATOM 609 N N . GLY A 1 73 ? -15.193 11.485 7.907 1.00 82.06 73 GLY A N 1
ATOM 610 C CA . GLY A 1 73 ? -14.681 10.180 7.494 1.00 82.06 73 GLY A CA 1
ATOM 611 C C . GLY A 1 73 ? -13.187 9.949 7.748 1.00 82.06 73 GLY A C 1
ATOM 612 O O . GLY A 1 73 ? -12.664 8.918 7.328 1.00 82.06 73 GLY A O 1
ATOM 613 N N . LYS A 1 74 ? -12.507 10.867 8.443 1.00 85.62 74 LYS A N 1
ATOM 614 C CA . LYS A 1 74 ? -11.088 10.761 8.825 1.00 85.62 74 LYS A CA 1
ATOM 615 C C . LYS A 1 74 ? -10.911 9.905 10.082 1.00 85.62 74 LYS A C 1
ATOM 617 O O . LYS A 1 74 ? -11.785 9.896 10.942 1.00 85.62 74 LYS A O 1
ATOM 622 N N . TRP A 1 75 ? -9.777 9.217 10.203 1.00 86.62 75 TRP A N 1
ATOM 623 C CA . TRP A 1 75 ? -9.420 8.433 11.390 1.00 86.62 75 TRP A CA 1
ATOM 624 C C . TRP A 1 75 ? -8.519 9.236 12.335 1.00 86.62 75 TRP A C 1
ATOM 626 O O . TRP A 1 75 ? -7.538 9.835 11.897 1.00 86.62 75 TRP A O 1
ATOM 636 N N . ILE A 1 76 ? -8.838 9.224 13.629 1.00 87.56 76 ILE A N 1
ATOM 637 C CA . ILE A 1 76 ? -8.054 9.848 14.702 1.00 87.56 76 ILE A CA 1
ATOM 638 C C . ILE A 1 76 ? -7.663 8.759 15.698 1.00 87.56 76 ILE A C 1
ATOM 640 O O . ILE A 1 76 ? -8.535 8.059 16.209 1.00 87.56 76 ILE A O 1
ATOM 644 N N . GLY A 1 77 ? -6.363 8.613 15.954 1.00 87.19 77 GLY A N 1
ATOM 645 C CA . GLY A 1 77 ? -5.811 7.633 16.886 1.00 87.19 77 GLY A CA 1
ATOM 646 C C . GLY A 1 77 ? -5.395 8.284 18.201 1.00 87.19 77 GLY A C 1
ATOM 647 O O . GLY A 1 77 ? -4.677 9.283 18.195 1.00 87.19 77 GLY A O 1
ATOM 648 N N . ILE A 1 78 ? -5.813 7.702 19.321 1.00 86.19 78 ILE A N 1
ATOM 649 C CA . ILE A 1 78 ? -5.425 8.105 20.674 1.00 86.19 78 ILE A CA 1
ATOM 650 C C . ILE A 1 78 ? -4.657 6.941 21.299 1.00 86.19 78 ILE A C 1
ATOM 652 O O . ILE A 1 78 ? -5.125 5.806 21.298 1.00 86.19 78 ILE A O 1
ATOM 656 N N . ASN A 1 79 ? -3.457 7.208 21.814 1.00 85.12 79 ASN A N 1
ATOM 657 C CA . ASN A 1 79 ? -2.652 6.197 22.493 1.00 85.12 79 ASN A CA 1
ATOM 658 C C . ASN A 1 79 ? -2.779 6.360 24.011 1.00 85.12 79 ASN A C 1
ATOM 660 O O . ASN A 1 79 ? -2.184 7.269 24.597 1.00 85.12 79 ASN A O 1
ATOM 664 N N . SER A 1 80 ? -3.511 5.445 24.641 1.00 71.69 80 SER A N 1
ATOM 665 C CA . SER A 1 80 ? -3.830 5.474 26.074 1.00 71.69 80 SER A CA 1
ATOM 666 C C . SER A 1 80 ? -2.601 5.337 26.984 1.00 71.69 80 SER A C 1
ATOM 668 O O . SER A 1 80 ? -2.661 5.689 28.158 1.00 71.69 80 SER A 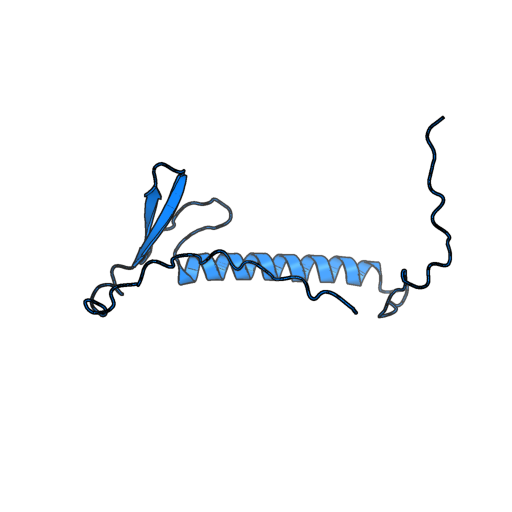O 1
ATOM 670 N N . LYS A 1 81 ? -1.464 4.845 26.467 1.00 68.56 81 LYS A N 1
ATOM 671 C CA . LYS A 1 81 ? -0.210 4.733 27.233 1.00 68.56 81 LYS A CA 1
ATOM 672 C C . LYS A 1 81 ? 0.604 6.027 27.232 1.00 68.56 81 LYS A C 1
ATOM 674 O O . LYS A 1 81 ? 1.368 6.249 28.163 1.00 68.56 81 LYS A O 1
ATOM 679 N N . LYS A 1 82 ? 0.449 6.882 26.214 1.00 58.75 82 LYS A N 1
ATOM 680 C CA . LYS A 1 82 ? 1.214 8.137 26.074 1.00 58.75 82 LYS A CA 1
ATOM 681 C C . LYS A 1 82 ? 0.536 9.350 26.715 1.00 58.75 82 LYS A C 1
ATOM 683 O O . LYS A 1 82 ? 1.202 10.347 26.971 1.00 58.75 82 LYS A O 1
ATOM 688 N N . SER A 1 83 ? -0.763 9.281 27.001 1.00 54.50 83 SER A N 1
ATOM 689 C CA . SER A 1 83 ? -1.512 10.407 27.577 1.00 54.50 83 SER A CA 1
ATOM 690 C C . SER A 1 83 ? -1.154 10.727 29.033 1.00 54.50 83 SER A C 1
ATOM 692 O O . SER A 1 83 ? -1.453 11.824 29.485 1.00 54.50 83 SER A O 1
ATOM 694 N N . ASN A 1 84 ? -0.484 9.823 29.760 1.00 51.34 84 ASN A N 1
ATOM 695 C CA . ASN A 1 84 ? -0.042 10.079 31.139 1.00 51.34 84 ASN A CA 1
ATOM 696 C C . ASN A 1 84 ? 1.266 10.887 31.247 1.00 51.34 84 ASN A C 1
ATOM 698 O O . ASN A 1 84 ? 1.635 11.268 32.354 1.00 51.34 84 ASN A O 1
ATOM 702 N N . GLU A 1 85 ? 1.963 11.173 30.139 1.00 52.81 85 GLU A N 1
ATOM 703 C CA . GLU A 1 85 ? 3.240 11.912 30.165 1.00 52.81 85 GLU A CA 1
ATOM 704 C C . GLU A 1 85 ? 3.149 13.356 29.640 1.00 52.81 85 GLU A C 1
ATOM 706 O O . GLU A 1 85 ? 4.143 14.077 29.686 1.00 52.81 85 GLU A O 1
ATOM 711 N N . GLN A 1 86 ? 1.984 13.830 29.176 1.00 47.75 86 GLN A N 1
ATOM 712 C CA . GLN A 1 86 ? 1.859 15.182 28.610 1.00 47.75 86 GLN A CA 1
ATOM 713 C C . GLN A 1 86 ? 0.548 15.901 28.976 1.00 47.75 86 GLN A C 1
ATOM 715 O O . GLN A 1 86 ? -0.177 16.378 28.109 1.00 47.75 86 GLN A O 1
ATOM 720 N N . GLU A 1 87 ? 0.296 16.112 30.269 1.00 45.81 87 GLU A N 1
ATOM 721 C CA . GLU A 1 87 ? -0.460 17.296 30.715 1.00 45.81 87 GLU A CA 1
ATOM 722 C C . GLU A 1 87 ? 0.475 18.517 30.838 1.00 45.81 87 GLU A C 1
ATOM 724 O O . GLU A 1 87 ? 0.543 19.139 31.891 1.00 45.81 87 GLU A O 1
ATOM 729 N N . ASN A 1 88 ? 1.249 18.878 29.801 1.00 46.81 88 ASN A N 1
ATOM 730 C CA . ASN A 1 88 ? 1.815 20.237 29.745 1.00 46.81 88 ASN A CA 1
ATOM 731 C C . ASN A 1 88 ? 2.325 20.729 28.382 1.00 46.81 88 ASN A C 1
ATOM 733 O O . ASN A 1 88 ? 3.253 21.526 28.349 1.00 46.81 88 ASN A O 1
ATOM 737 N N . GLU A 1 89 ? 1.746 20.330 27.250 1.00 45.78 89 GLU A N 1
ATOM 738 C CA . GLU A 1 89 ? 2.053 21.019 25.987 1.00 45.78 89 GLU A CA 1
ATOM 739 C C . GLU A 1 89 ? 0.768 21.303 25.212 1.00 45.78 89 GLU A C 1
ATOM 741 O O . GLU A 1 89 ? 0.303 20.527 24.382 1.00 45.78 89 GLU A O 1
ATOM 746 N N . LYS A 1 90 ? 0.176 22.470 25.502 1.00 43.97 90 LYS A N 1
ATOM 747 C CA . LYS A 1 90 ? -0.767 23.138 24.601 1.00 43.97 90 LYS A CA 1
ATOM 748 C C . LYS A 1 90 ? -0.116 23.229 23.220 1.00 43.97 90 LYS A C 1
ATOM 750 O O . LYS A 1 90 ? 0.777 24.047 23.016 1.00 43.97 90 LYS A O 1
ATOM 755 N N . THR A 1 91 ? -0.588 22.441 22.264 1.00 40.94 91 THR A N 1
ATOM 756 C CA . THR A 1 91 ? -0.260 22.625 20.849 1.00 40.94 91 THR A CA 1
ATOM 757 C C . 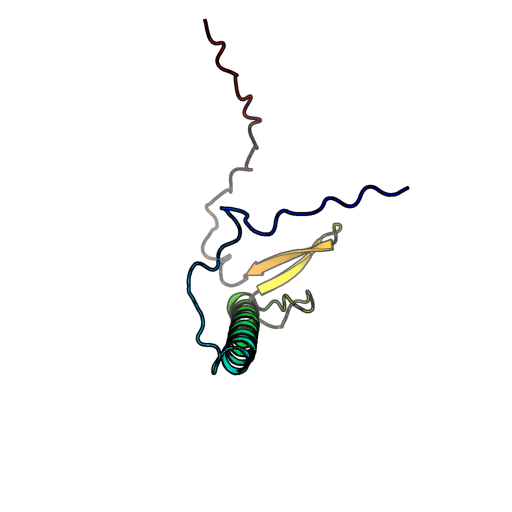THR A 1 91 ? -0.739 24.011 20.402 1.00 40.94 91 THR A C 1
ATOM 759 O O . THR A 1 91 ? -1.947 24.270 20.471 1.00 40.94 91 THR A O 1
ATOM 762 N N . PRO A 1 92 ? 0.132 24.925 19.932 1.00 41.25 92 PRO A N 1
ATOM 763 C CA . PRO A 1 92 ? -0.341 26.121 19.262 1.00 41.25 92 PRO A CA 1
ATOM 764 C C . PRO A 1 92 ? -0.916 25.708 17.905 1.00 41.25 92 PRO A C 1
ATOM 766 O O . PRO A 1 92 ? -0.242 25.096 17.076 1.00 41.25 92 PRO A O 1
ATOM 769 N N . VAL A 1 93 ? -2.189 26.041 17.706 1.00 43.75 93 VAL A N 1
ATOM 770 C CA . VAL A 1 93 ? -2.891 26.004 16.421 1.00 43.75 93 VAL A CA 1
ATOM 771 C C . VAL A 1 93 ? -1.977 26.606 15.349 1.00 43.75 93 VAL A C 1
ATOM 773 O O . VAL A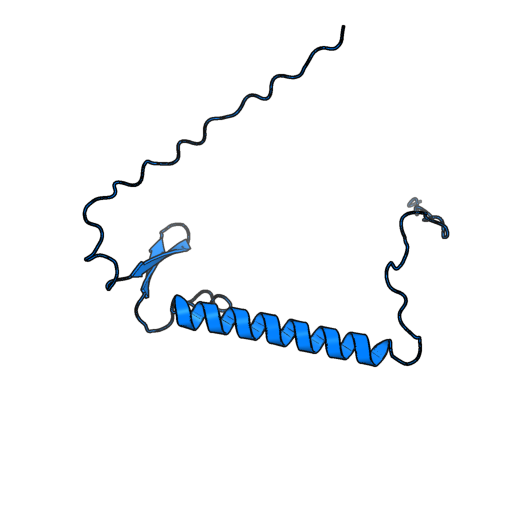 1 93 ? -1.614 27.780 15.435 1.00 43.75 93 VAL A O 1
ATOM 776 N N . GLN A 1 94 ? -1.585 25.812 14.348 1.00 39.53 94 GLN A N 1
ATOM 777 C CA . GLN A 1 94 ? -0.826 26.308 13.200 1.00 39.53 94 GLN A CA 1
ATOM 778 C C . GLN A 1 94 ? -1.733 27.205 12.346 1.00 39.53 94 GLN A C 1
ATOM 780 O O . GLN A 1 94 ? -2.432 26.758 11.439 1.00 39.53 94 GLN A O 1
ATOM 785 N N . LEU A 1 95 ? -1.728 28.499 12.667 1.00 37.56 95 LEU A N 1
ATOM 786 C CA . LEU A 1 95 ? -2.182 29.575 11.794 1.00 37.56 95 LEU A CA 1
ATOM 787 C C . LEU A 1 95 ? -1.270 29.600 10.561 1.00 37.56 95 LEU A C 1
ATOM 789 O O . LEU A 1 95 ? -0.155 30.115 10.613 1.00 37.56 95 LEU A O 1
ATOM 793 N N . TYR A 1 96 ? -1.743 29.046 9.445 1.00 37.38 96 TYR A N 1
ATOM 794 C CA . TYR A 1 96 ? -1.111 29.251 8.145 1.00 37.38 96 TYR A CA 1
ATOM 795 C C . TYR A 1 96 ? -1.153 30.744 7.798 1.00 37.38 96 TYR A C 1
ATOM 797 O O . TYR A 1 96 ? -2.189 31.286 7.408 1.00 37.38 96 TYR A O 1
ATOM 805 N N . SER A 1 97 ? -0.015 31.421 7.936 1.00 38.22 97 SER A N 1
ATOM 806 C CA . SER A 1 97 ? 0.183 32.751 7.381 1.00 38.22 97 SER A CA 1
ATOM 807 C C . SER A 1 97 ? 0.327 32.643 5.861 1.00 38.22 97 SER A C 1
ATOM 809 O O . SER A 1 97 ? 1.154 31.918 5.309 1.00 38.22 97 SER A O 1
ATOM 811 N N . LYS A 1 98 ? -0.544 33.371 5.164 1.00 41.88 98 LYS A N 1
ATOM 812 C CA . LYS A 1 98 ? -0.550 33.540 3.713 1.00 41.88 98 LYS A CA 1
ATOM 813 C C . LYS A 1 98 ? 0.687 34.357 3.320 1.00 41.88 98 LYS A C 1
ATOM 815 O O . LYS A 1 98 ? 0.671 35.580 3.425 1.00 41.88 98 LYS A O 1
ATOM 820 N N . VAL A 1 99 ? 1.764 33.696 2.897 1.00 39.09 99 VAL A N 1
ATOM 821 C CA . VAL A 1 99 ? 2.966 34.374 2.384 1.00 39.09 99 VAL A CA 1
ATOM 822 C C . VAL A 1 99 ? 2.628 35.015 1.033 1.00 39.09 99 VAL A C 1
ATOM 824 O O . VAL A 1 99 ? 2.467 34.326 0.027 1.00 39.09 99 VAL A O 1
ATOM 827 N N . HIS A 1 100 ? 2.479 36.342 1.012 1.00 37.28 100 HIS A N 1
ATOM 828 C CA . HIS A 1 100 ? 2.498 37.136 -0.217 1.00 37.28 100 HIS A CA 1
ATOM 829 C C . HIS A 1 100 ? 3.940 37.162 -0.731 1.00 37.28 100 HIS A C 1
ATOM 831 O O . HIS A 1 100 ? 4.802 37.825 -0.157 1.00 37.28 100 HIS A O 1
ATOM 837 N N . VAL A 1 101 ? 4.210 36.414 -1.798 1.00 43.44 101 VAL A N 1
ATOM 838 C CA . VAL A 1 101 ? 5.493 36.471 -2.501 1.00 43.44 101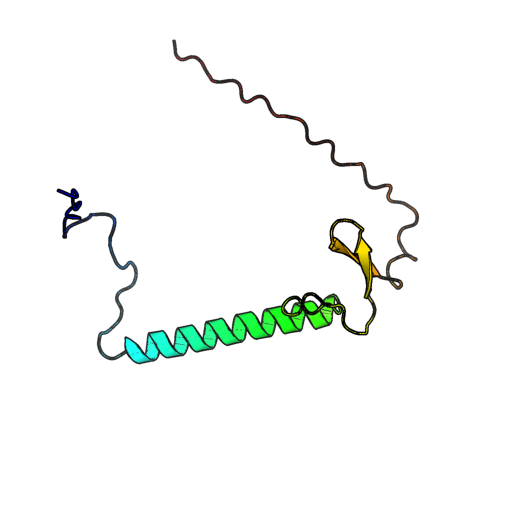 VAL A CA 1
ATOM 839 C C . VAL A 1 101 ? 5.507 37.762 -3.320 1.00 43.44 101 VAL A C 1
ATOM 841 O O . VAL A 1 101 ? 4.821 37.869 -4.335 1.00 43.44 101 VAL A O 1
ATOM 844 N N . GLY A 1 102 ? 6.245 38.765 -2.846 1.00 36.31 102 GLY A N 1
ATOM 845 C CA . GLY A 1 102 ? 6.557 39.961 -3.623 1.00 36.31 102 GLY A CA 1
ATOM 846 C C . GLY A 1 102 ? 7.466 39.598 -4.797 1.00 36.31 102 GLY A C 1
ATOM 847 O O . GLY A 1 102 ? 8.527 39.007 -4.603 1.00 36.31 102 GLY A O 1
ATOM 848 N N . MET A 1 103 ? 7.040 39.931 -6.015 1.00 46.09 103 MET A N 1
ATOM 849 C CA . MET A 1 103 ? 7.894 39.880 -7.201 1.00 46.09 103 MET A CA 1
ATOM 850 C C . MET A 1 103 ? 8.990 40.953 -7.111 1.00 46.09 103 MET A C 1
ATOM 852 O O . MET A 1 103 ? 8.673 42.094 -6.773 1.00 46.09 103 MET A O 1
ATOM 856 N N . PRO A 1 104 ? 10.248 40.654 -7.474 1.00 43.12 104 PRO A N 1
ATOM 857 C CA . PRO A 1 104 ? 11.234 41.692 -7.728 1.00 43.12 104 PRO A CA 1
ATOM 858 C C . PRO A 1 104 ? 11.006 42.303 -9.119 1.00 43.12 104 PRO A C 1
ATOM 860 O O . PRO A 1 104 ? 11.030 41.611 -10.138 1.00 43.12 104 PRO A O 1
ATOM 863 N N . SER A 1 105 ? 10.785 43.615 -9.156 1.00 41.81 105 SER A N 1
ATOM 864 C CA . SER A 1 105 ? 10.832 44.431 -10.369 1.00 41.81 105 SER A CA 1
ATOM 865 C C . SER A 1 105 ? 12.285 44.607 -10.815 1.00 41.81 105 SER A C 1
ATOM 867 O O . SER A 1 105 ? 13.097 45.139 -10.058 1.00 41.81 105 SER A O 1
ATOM 869 N N . PHE A 1 106 ? 12.603 44.178 -12.036 1.00 44.72 106 PHE A N 1
ATOM 870 C CA . PHE A 1 106 ? 13.862 44.510 -12.700 1.00 44.72 106 PHE A CA 1
ATOM 871 C C . PHE A 1 106 ? 13.787 45.944 -13.237 1.00 44.72 106 PHE A C 1
ATOM 873 O O . PHE A 1 106 ? 12.850 46.278 -13.963 1.00 44.72 106 PHE A O 1
ATOM 880 N N . THR A 1 107 ? 14.756 46.772 -12.850 1.00 58.09 107 THR A N 1
ATOM 881 C CA . THR A 1 107 ? 15.122 48.022 -13.537 1.00 58.09 107 THR A CA 1
ATOM 882 C C . THR A 1 107 ? 16.089 47.731 -14.668 1.00 58.09 107 THR A C 1
ATOM 884 O O . THR A 1 107 ? 16.999 46.904 -14.418 1.00 58.09 107 THR A O 1
#

Organism: Helicoverpa armigera (NCBI:txid29058)

Foldseek 3Di:
DDDDPPDDPDDPPPDDPDDDDPVCVVVVVVVVVVVVVVVVVVVQVVCCVPAQARPVVRGGHDDQWDWDADPVRDIDTDGPVCVVPDPDDDDPDPPPDDDDDDDDDDD